Protein AF-A0A972XIG5-F1 (afdb_monomer)

Secondary structure (DSSP, 8-state):
-HHHHHHHHHHHHHTT---PPEEE----EEEEEE-SS-EEEEEE----EEE--

Mean predicted aligned error: 8.38 Å

Nearest PDB structures (foldseek):
  7ci2-assembly2_B  TM=4.465E-01  e=1.473E+00  Moraxella bovoculi

Foldseek 3Di:
DVVVVVVVVVVVVVVPDDPDKDKDQQDKDWDWDDDPVDIDIDIDRRDIDIHDD

Sequence (53 aa):
MRHLIVVFSLIILGFQANG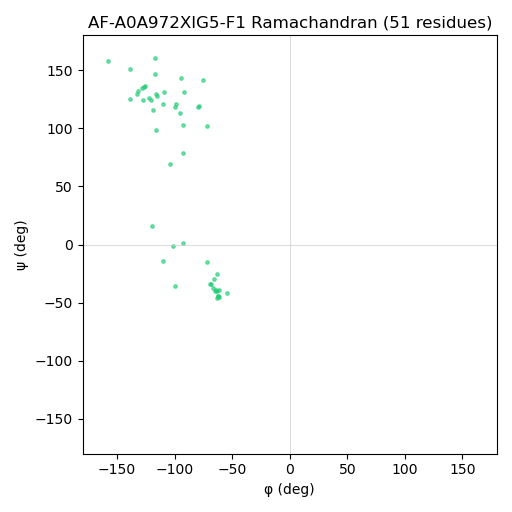QLYMAQNGEVSFFSKTPLEDIDALNKQVGSIINT

Solvent-accessible surface area (backbone atoms only — not comparable to full-atom values): 3523 Å² total; per-residue (Å²): 110,75,67,58,52,54,54,54,52,53,54,61,59,60,76,68,67,83,80,81,70,47,78,47,58,92,40,76,50,77,49,77,43,88,49,100,90,52,76,47,79,47,81,42,66,87,35,78,45,79,49,82,129

Radius of gyration: 24.62 Å; Cα contacts (8 Å, |Δi|>4): 55; chains: 1; bounding box: 50×11×66 Å

Structure (mmCIF, N/CA/C/O backbone):
data_AF-A0A972XIG5-F1
#
_entry.id   AF-A0A972XIG5-F1
#
loop_
_atom_site.group_PDB
_atom_site.id
_atom_site.type_symbol
_atom_site.label_atom_id
_atom_site.label_alt_i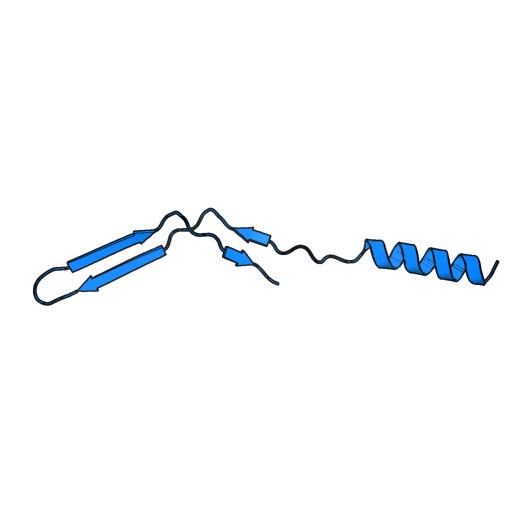d
_atom_site.label_comp_id
_atom_site.label_asym_id
_atom_site.label_entity_id
_atom_site.label_seq_id
_atom_site.pdbx_PDB_ins_code
_atom_site.Cartn_x
_atom_site.Cartn_y
_atom_site.Cartn_z
_atom_site.occupancy
_atom_site.B_iso_or_equiv
_atom_site.auth_seq_id
_atom_site.auth_comp_id
_atom_site.auth_asym_id
_atom_site.auth_atom_id
_atom_site.pdbx_PDB_model_num
ATOM 1 N N . MET A 1 1 ? 27.158 -5.801 -40.877 1.00 67.62 1 MET A N 1
ATOM 2 C CA . MET A 1 1 ? 27.060 -4.488 -40.193 1.00 67.62 1 MET A CA 1
ATOM 3 C C . MET A 1 1 ? 25.629 -4.080 -39.843 1.00 67.62 1 MET A C 1
ATOM 5 O O . MET A 1 1 ? 25.376 -3.823 -38.678 1.00 67.62 1 MET A O 1
ATOM 9 N N . ARG A 1 2 ? 24.667 -4.087 -40.781 1.00 82.50 2 ARG A N 1
ATOM 10 C CA . ARG A 1 2 ? 23.257 -3.703 -40.523 1.00 82.50 2 ARG A CA 1
ATOM 11 C C . ARG A 1 2 ? 22.573 -4.473 -39.380 1.00 82.50 2 ARG A C 1
ATOM 13 O O . ARG A 1 2 ? 21.891 -3.865 -38.568 1.00 82.50 2 ARG A O 1
ATOM 20 N N . HIS A 1 3 ? 22.788 -5.785 -39.279 1.00 84.56 3 HIS A N 1
ATOM 21 C CA . HIS A 1 3 ? 22.202 -6.601 -38.205 1.00 84.56 3 HIS A CA 1
ATOM 22 C C . HIS A 1 3 ? 22.795 -6.297 -36.821 1.00 84.56 3 HIS A C 1
ATOM 24 O O . HIS A 1 3 ? 22.069 -6.310 -35.836 1.00 84.56 3 HIS A O 1
ATOM 30 N N . LEU A 1 4 ? 24.088 -5.957 -36.752 1.00 91.81 4 LEU A N 1
ATOM 31 C CA . LEU A 1 4 ? 24.753 -5.605 -35.492 1.00 91.81 4 LEU A CA 1
ATOM 32 C C . LEU A 1 4 ? 24.211 -4.294 -34.918 1.00 91.81 4 LEU A C 1
ATOM 34 O O . LEU A 1 4 ? 24.019 -4.191 -33.714 1.00 91.81 4 LEU A O 1
ATOM 38 N N . ILE A 1 5 ? 23.898 -3.329 -35.786 1.00 91.50 5 ILE A N 1
ATOM 39 C CA . ILE A 1 5 ? 23.273 -2.060 -35.392 1.00 91.50 5 ILE A CA 1
ATOM 40 C C . ILE A 1 5 ? 21.903 -2.314 -34.753 1.00 91.50 5 ILE A C 1
ATOM 42 O O . ILE A 1 5 ? 21.621 -1.781 -33.689 1.00 91.50 5 ILE A O 1
ATOM 46 N N . VAL A 1 6 ? 21.084 -3.183 -35.354 1.00 91.94 6 VAL A N 1
ATOM 47 C CA . VAL A 1 6 ? 19.753 -3.527 -34.822 1.00 91.94 6 VAL A CA 1
ATOM 48 C C . VAL A 1 6 ? 19.851 -4.196 -33.449 1.00 91.94 6 VAL A C 1
ATOM 50 O O . VAL A 1 6 ? 19.117 -3.830 -32.535 1.00 91.94 6 VAL A O 1
ATOM 53 N N . VAL A 1 7 ? 20.783 -5.139 -33.283 1.00 92.44 7 VAL A N 1
ATOM 54 C CA . VAL A 1 7 ? 21.025 -5.810 -31.994 1.00 92.44 7 VAL A CA 1
ATOM 55 C C . VAL A 1 7 ? 21.475 -4.806 -30.932 1.00 92.44 7 VAL A C 1
ATOM 57 O O . VAL A 1 7 ? 20.964 -4.815 -29.817 1.00 92.44 7 VAL A O 1
ATOM 60 N N . PHE A 1 8 ? 22.386 -3.900 -31.284 1.00 92.00 8 PHE A N 1
ATOM 61 C CA . PHE A 1 8 ? 22.884 -2.882 -30.364 1.00 92.00 8 PHE A CA 1
ATOM 62 C C . PHE A 1 8 ? 21.786 -1.892 -29.943 1.00 92.00 8 PHE A C 1
ATOM 64 O O . PHE A 1 8 ? 21.670 -1.560 -28.766 1.00 92.00 8 PHE A O 1
ATOM 71 N N . SER A 1 9 ? 20.918 -1.483 -30.873 1.00 88.12 9 SER A N 1
ATOM 72 C CA . SER A 1 9 ? 19.759 -0.635 -30.570 1.00 88.12 9 SER A CA 1
ATOM 73 C C . SER A 1 9 ? 18.756 -1.312 -29.632 1.00 88.12 9 SER A C 1
ATOM 75 O O . SER A 1 9 ? 18.253 -0.663 -28.720 1.00 88.12 9 SER A O 1
ATOM 77 N N . LEU A 1 10 ? 18.490 -2.610 -29.805 1.00 88.81 10 LEU A N 1
ATOM 78 C CA . LEU A 1 10 ? 17.586 -3.362 -28.923 1.00 88.81 10 LEU A CA 1
ATOM 79 C C . LEU A 1 10 ? 18.111 -3.445 -27.484 1.00 88.81 10 LEU A C 1
ATOM 81 O O . LEU A 1 10 ? 17.338 -3.311 -26.539 1.00 88.81 10 LEU A O 1
ATOM 85 N N . ILE A 1 11 ? 19.424 -3.614 -27.319 1.00 88.25 11 ILE A N 1
ATOM 86 C CA . ILE A 1 11 ? 20.069 -3.665 -26.002 1.00 88.25 11 ILE A CA 1
ATOM 87 C C . ILE A 1 11 ? 19.899 -2.329 -25.267 1.00 88.25 11 ILE A C 1
ATOM 89 O O . ILE A 1 11 ? 19.489 -2.318 -24.111 1.00 88.25 11 ILE A O 1
ATOM 93 N N . ILE A 1 12 ? 20.141 -1.202 -25.945 1.00 87.31 12 ILE A N 1
ATOM 94 C CA . ILE A 1 12 ? 20.013 0.141 -25.351 1.00 87.31 12 ILE A CA 1
ATOM 95 C C . ILE A 1 12 ? 18.575 0.42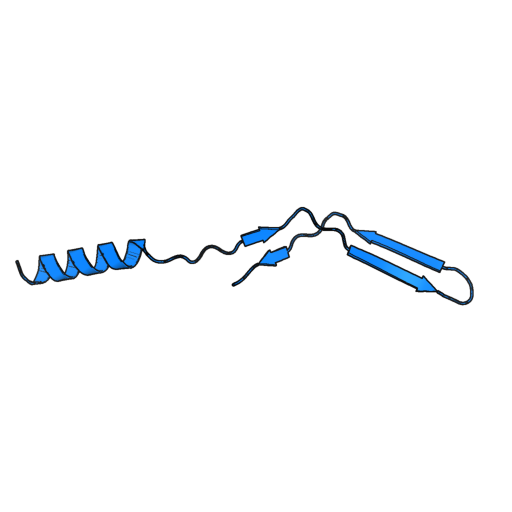0 -24.891 1.00 87.31 12 ILE A C 1
ATOM 97 O O . ILE A 1 12 ? 18.373 1.003 -23.827 1.00 87.31 12 ILE A O 1
ATOM 101 N N . LEU A 1 13 ? 17.577 -0.016 -25.664 1.00 84.88 13 LEU A N 1
ATOM 102 C CA . LEU A 1 13 ? 16.165 0.149 -25.309 1.00 84.88 13 LEU A CA 1
ATOM 103 C C . LEU A 1 13 ? 15.763 -0.708 -24.098 1.00 84.88 13 LEU A C 1
ATOM 105 O O . LEU A 1 13 ? 14.963 -0.264 -23.279 1.00 84.88 13 LEU A O 1
ATOM 109 N N . GLY A 1 14 ? 16.347 -1.900 -23.945 1.00 79.62 14 GLY A N 1
ATOM 110 C CA . GLY A 1 14 ? 16.095 -2.778 -22.798 1.00 79.62 14 GLY A CA 1
ATOM 111 C C . GLY A 1 14 ? 16.590 -2.215 -21.461 1.00 79.62 14 GLY A C 1
ATOM 112 O O . GLY A 1 14 ? 15.977 -2.475 -20.430 1.00 79.62 14 GLY A O 1
ATOM 113 N N . PHE A 1 15 ? 17.647 -1.395 -21.467 1.00 77.69 15 PHE A N 1
ATOM 114 C CA . PHE A 1 15 ? 18.180 -0.763 -20.251 1.00 77.69 15 PHE A CA 1
ATOM 115 C C . PHE A 1 15 ? 17.287 0.347 -19.674 1.00 77.69 15 PHE A C 1
ATOM 117 O O . PHE A 1 15 ? 17.476 0.734 -18.526 1.00 77.69 15 PHE A O 1
ATOM 124 N N . GLN A 1 16 ? 16.318 0.856 -20.442 1.00 73.31 16 GLN A N 1
ATOM 125 C CA . GLN A 1 16 ? 15.406 1.924 -20.008 1.00 73.31 16 GLN A CA 1
ATOM 126 C C . GLN A 1 16 ? 14.098 1.394 -19.390 1.00 73.31 16 GLN A C 1
ATOM 128 O O . GLN A 1 16 ? 13.222 2.178 -19.016 1.00 73.31 16 GLN A O 1
ATOM 133 N N . ALA A 1 17 ? 13.937 0.071 -19.284 1.00 71.94 17 ALA A N 1
ATOM 134 C CA . ALA A 1 17 ? 12.752 -0.536 -18.693 1.00 71.94 17 ALA A CA 1
ATOM 135 C C . ALA A 1 17 ? 12.738 -0.330 -17.167 1.00 71.94 17 ALA A C 1
ATOM 137 O O . ALA A 1 17 ? 13.419 -1.028 -16.418 1.00 71.94 17 ALA A O 1
ATOM 138 N N . ASN A 1 18 ? 11.935 0.628 -16.705 1.00 73.75 18 ASN A N 1
ATOM 139 C CA . ASN A 1 18 ? 11.665 0.857 -15.288 1.00 73.75 18 ASN A CA 1
ATOM 140 C C . ASN A 1 18 ? 10.404 0.067 -14.899 1.00 73.75 18 ASN A C 1
ATOM 142 O O . ASN A 1 18 ? 9.299 0.464 -15.250 1.00 73.75 18 ASN A O 1
ATOM 146 N N . GLY A 1 19 ? 10.573 -1.072 -14.222 1.00 72.31 19 GLY A N 1
ATOM 147 C CA . GLY A 1 19 ? 9.472 -1.930 -13.744 1.00 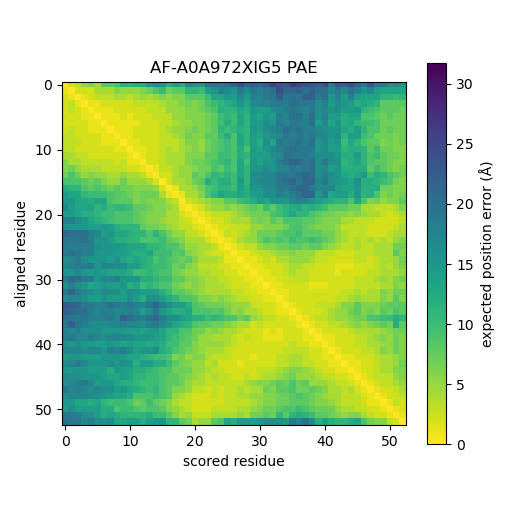72.31 19 GLY A CA 1
ATOM 148 C C . GLY A 1 19 ? 9.440 -2.104 -12.224 1.00 72.31 19 GLY A 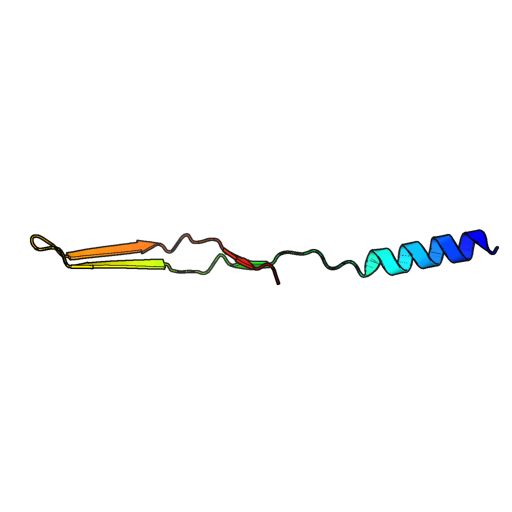C 1
ATOM 149 O O . GLY A 1 19 ? 8.843 -3.053 -11.721 1.00 72.31 19 GLY A O 1
ATOM 150 N N . GLN A 1 20 ? 10.151 -1.250 -11.485 1.00 81.94 20 GLN A N 1
ATOM 151 C CA . GLN A 1 20 ? 10.278 -1.383 -10.039 1.00 81.94 20 GLN A CA 1
ATOM 152 C C . GLN A 1 20 ? 9.022 -0.861 -9.336 1.00 81.94 20 GLN A C 1
ATOM 154 O O . GLN A 1 20 ? 8.706 0.322 -9.413 1.00 81.94 20 GLN A O 1
ATOM 159 N N . LEU A 1 21 ? 8.346 -1.747 -8.605 1.00 86.31 21 LEU A N 1
ATOM 160 C CA . LEU A 1 21 ? 7.310 -1.368 -7.648 1.00 86.31 21 LEU A CA 1
ATOM 161 C C . LEU A 1 21 ? 7.964 -0.785 -6.393 1.00 86.31 21 LEU A C 1
ATOM 163 O O . LEU A 1 21 ? 9.002 -1.276 -5.940 1.00 86.31 21 LEU A O 1
ATOM 167 N N . TYR A 1 22 ? 7.353 0.243 -5.812 1.00 87.25 22 TYR A N 1
ATOM 168 C CA . TYR A 1 22 ? 7.845 0.831 -4.568 1.00 87.25 22 TYR A CA 1
ATOM 169 C C . TYR A 1 22 ? 7.122 0.202 -3.378 1.00 87.25 22 TYR A C 1
ATOM 171 O O . TYR A 1 22 ? 5.933 -0.091 -3.449 1.00 87.25 22 TYR A O 1
ATOM 179 N N . MET A 1 23 ? 7.833 -0.010 -2.272 1.00 87.88 23 MET A N 1
ATOM 180 C CA . MET A 1 23 ? 7.268 -0.587 -1.052 1.00 87.88 23 MET A CA 1
ATOM 181 C C . MET A 1 23 ? 7.340 0.434 0.080 1.00 87.88 23 MET A C 1
ATOM 183 O O . MET A 1 23 ? 8.406 0.981 0.358 1.00 87.88 23 MET A O 1
ATOM 187 N N . ALA A 1 24 ? 6.221 0.652 0.763 1.00 87.00 24 ALA A N 1
ATOM 188 C CA . ALA A 1 24 ? 6.138 1.450 1.976 1.00 87.00 24 ALA A CA 1
ATOM 189 C C . ALA A 1 24 ? 5.853 0.530 3.169 1.00 87.00 24 ALA A C 1
ATOM 191 O O . ALA A 1 24 ? 4.855 -0.184 3.184 1.00 87.00 24 ALA A O 1
ATOM 192 N N . GLN A 1 25 ? 6.745 0.535 4.159 1.00 85.38 25 GLN A N 1
ATOM 193 C CA . GLN A 1 25 ? 6.607 -0.253 5.396 1.00 85.38 25 GLN A CA 1
ATOM 194 C C . GLN A 1 25 ? 6.335 0.619 6.627 1.00 85.38 25 GLN A C 1
ATOM 196 O O . GLN A 1 25 ? 5.949 0.121 7.679 1.00 85.38 25 GLN A O 1
ATOM 201 N N . ASN A 1 26 ? 6.551 1.929 6.508 1.00 87.06 26 ASN A N 1
ATOM 202 C CA . ASN A 1 26 ? 6.326 2.872 7.591 1.00 87.06 26 ASN A CA 1
ATOM 203 C C . ASN A 1 26 ? 4.903 3.426 7.470 1.00 87.06 26 ASN A C 1
ATOM 205 O O . ASN A 1 26 ? 4.694 4.504 6.916 1.00 87.06 26 ASN A O 1
ATOM 209 N N . GLY A 1 27 ? 3.929 2.631 7.909 1.00 85.12 27 GLY A N 1
ATOM 210 C CA . GLY A 1 27 ? 2.510 2.958 7.841 1.00 85.12 27 GLY A CA 1
ATOM 211 C C . GLY A 1 27 ? 1.774 2.547 9.110 1.00 85.12 27 GLY A C 1
ATOM 212 O O . GLY A 1 27 ? 2.156 1.595 9.788 1.00 85.12 27 GLY A O 1
ATOM 213 N N . GLU A 1 28 ? 0.706 3.275 9.415 1.00 92.00 28 GLU A N 1
ATOM 214 C CA . GLU A 1 28 ? -0.175 3.016 10.548 1.00 92.00 28 GLU A CA 1
ATOM 215 C C . GLU A 1 28 ? -1.622 2.969 10.052 1.00 92.00 28 GLU A C 1
ATOM 217 O O . GLU A 1 28 ? -2.038 3.811 9.256 1.00 92.00 28 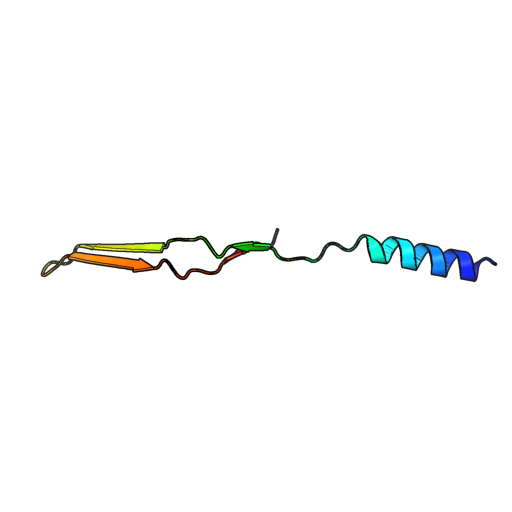GLU A O 1
ATOM 222 N N . VAL A 1 29 ? -2.376 1.968 10.502 1.00 91.56 29 VAL A N 1
ATOM 223 C CA . VAL A 1 29 ? -3.813 1.829 10.241 1.00 91.56 29 VAL A CA 1
ATOM 224 C C . VAL A 1 29 ? -4.528 1.762 11.579 1.00 91.56 29 VAL A C 1
ATOM 226 O O . VAL A 1 29 ? -4.198 0.919 12.413 1.00 91.56 29 VAL A O 1
ATOM 229 N N . SER A 1 30 ? -5.513 2.634 11.774 1.00 94.25 30 SER A N 1
ATOM 230 C CA . SER A 1 30 ? -6.356 2.658 12.966 1.00 94.25 30 SER A CA 1
ATOM 231 C C . SER A 1 30 ? -7.817 2.374 12.619 1.00 94.25 30 SER A C 1
ATOM 233 O O . SER A 1 30 ? -8.305 2.721 11.541 1.00 94.25 30 SER A O 1
ATOM 235 N N . PHE A 1 31 ? -8.514 1.709 13.535 1.00 94.31 31 PHE A N 1
ATOM 236 C CA . PHE A 1 31 ? -9.941 1.430 13.455 1.00 94.31 31 PHE A CA 1
ATOM 237 C C . PHE A 1 31 ? -10.590 1.778 14.789 1.00 94.31 31 PHE A C 1
ATOM 239 O O . PHE A 1 31 ? -10.145 1.313 15.834 1.00 94.31 31 PHE A O 1
ATOM 246 N N . PHE A 1 32 ? -11.666 2.560 14.732 1.00 96.38 32 PHE A N 1
ATOM 247 C CA . PHE A 1 32 ? -12.467 2.905 15.897 1.00 96.38 32 PHE A CA 1
ATOM 248 C C . PHE A 1 32 ? -13.935 2.549 15.663 1.00 96.38 32 PHE A C 1
ATOM 250 O O . PHE A 1 32 ? -14.495 2.851 14.605 1.00 96.38 32 PHE A O 1
ATOM 257 N N . SER A 1 33 ? -14.577 1.950 16.665 1.00 95.44 33 SER A N 1
ATOM 2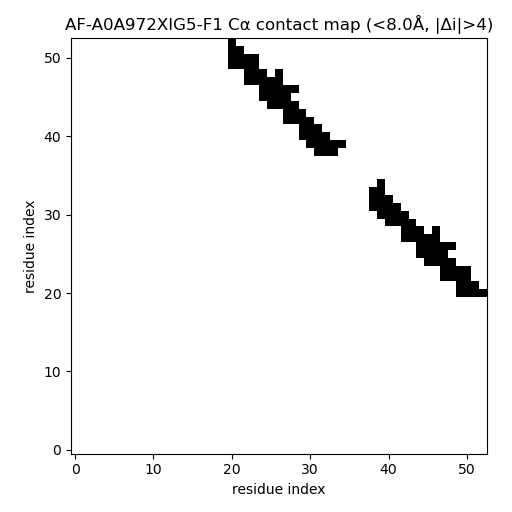58 C CA . SER A 1 33 ? -16.010 1.669 16.662 1.00 95.44 33 SER A CA 1
ATOM 259 C C . SER A 1 33 ? -16.631 1.963 18.020 1.00 95.44 33 SER A C 1
ATOM 261 O O . SER A 1 33 ? -16.230 1.408 19.040 1.00 95.44 33 SER A O 1
ATOM 263 N N . LYS A 1 34 ? -17.666 2.806 18.017 1.00 96.81 34 LYS A N 1
ATOM 264 C CA . LYS A 1 34 ? -18.540 3.000 19.172 1.00 96.81 34 LYS A CA 1
ATOM 265 C C . LYS A 1 34 ? -19.540 1.848 19.211 1.00 96.81 34 LYS A C 1
ATOM 267 O O . LYS A 1 34 ? -20.354 1.729 18.294 1.00 96.81 34 LYS A O 1
ATOM 272 N N . THR A 1 35 ? -19.533 1.044 20.269 1.00 94.06 35 THR A N 1
ATOM 273 C CA . THR A 1 35 ? -20.584 0.042 20.492 1.00 94.06 35 THR A CA 1
ATOM 274 C C . THR A 1 35 ? -21.362 0.347 21.777 1.00 94.06 35 THR A C 1
ATOM 276 O O . THR A 1 35 ? -20.890 1.116 22.614 1.00 94.06 35 THR A O 1
ATOM 279 N N . PRO A 1 36 ? -22.583 -0.195 21.950 1.00 93.25 36 PRO A N 1
ATOM 280 C CA . PRO A 1 36 ? -23.411 0.108 23.121 1.00 93.25 36 PRO A CA 1
ATOM 281 C C . PRO A 1 36 ? -22.806 -0.331 24.460 1.00 93.25 36 PRO A C 1
ATOM 283 O O . PRO 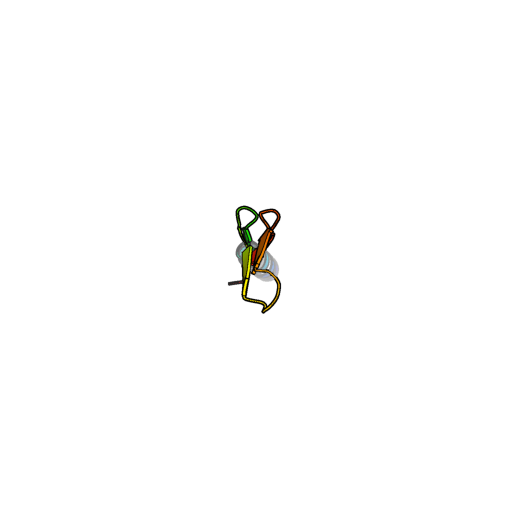A 1 36 ? -23.166 0.229 25.491 1.00 93.25 36 PRO A O 1
ATOM 286 N N . LEU A 1 37 ? -21.935 -1.346 24.448 1.00 91.94 37 LEU A N 1
ATOM 287 C CA . LEU A 1 37 ? -21.327 -1.904 25.656 1.00 91.94 37 LEU A CA 1
ATOM 288 C C . LEU A 1 37 ? -19.906 -1.368 25.890 1.00 91.94 37 LEU A C 1
ATOM 290 O O . LEU A 1 37 ? -19.522 -1.160 27.035 1.00 91.94 37 LEU A O 1
ATOM 294 N N . GLU A 1 38 ? -19.139 -1.143 24.818 1.00 90.81 38 GLU A N 1
ATOM 295 C CA . GLU A 1 38 ? -17.731 -0.737 24.888 1.00 90.81 38 GLU A CA 1
ATOM 296 C C . GLU A 1 38 ? -17.267 -0.048 23.594 1.00 90.81 38 GLU A C 1
ATOM 298 O O . GLU A 1 38 ? -17.835 -0.249 22.518 1.00 90.81 38 GLU A O 1
ATOM 303 N N . ASP A 1 39 ? -16.208 0.748 23.682 1.00 96.19 39 ASP A N 1
ATOM 304 C CA . ASP A 1 39 ? -15.545 1.314 22.512 1.00 96.19 39 ASP A CA 1
ATOM 305 C C . ASP A 1 39 ? -14.407 0.400 22.058 1.00 96.19 39 ASP A C 1
ATOM 307 O O . ASP A 1 39 ? -13.573 -0.018 22.856 1.00 96.19 39 ASP A O 1
ATOM 311 N N . ILE A 1 40 ? -14.362 0.106 20.762 1.00 94.31 40 ILE A N 1
ATOM 312 C CA . ILE A 1 40 ? -13.292 -0.683 20.155 1.00 94.31 40 ILE A CA 1
ATOM 313 C C . ILE A 1 40 ? -12.314 0.290 19.508 1.00 94.31 40 ILE A C 1
ATOM 315 O O . ILE A 1 40 ? -12.688 0.997 18.573 1.00 94.31 40 ILE A O 1
ATOM 319 N N . ASP A 1 41 ? -11.068 0.291 19.975 1.00 95.50 41 ASP A N 1
ATOM 320 C CA . ASP A 1 41 ? -9.944 1.009 19.369 1.00 95.50 41 ASP A CA 1
ATOM 321 C C . ASP A 1 41 ? -8.849 0.000 18.997 1.00 95.50 41 ASP A C 1
ATOM 323 O O . ASP A 1 41 ? -8.407 -0.799 19.827 1.00 95.50 41 ASP A O 1
ATOM 327 N N . ALA A 1 42 ? -8.451 -0.010 17.727 1.00 93.81 42 ALA A N 1
ATOM 328 C CA . ALA A 1 42 ? -7.459 -0.926 17.189 1.00 93.81 42 ALA A CA 1
ATOM 329 C C . ALA A 1 42 ? -6.416 -0.171 16.364 1.00 93.81 42 ALA A C 1
ATOM 331 O O . ALA A 1 42 ? -6.749 0.606 15.471 1.00 93.81 42 ALA A O 1
ATOM 332 N N . LEU A 1 43 ? -5.142 -0.472 16.625 1.00 94.88 43 LEU A N 1
ATOM 333 C CA . LEU A 1 43 ? -3.993 0.158 15.984 1.00 94.88 43 LEU A CA 1
ATOM 334 C C . LEU A 1 43 ? -3.051 -0.894 15.398 1.00 94.88 43 LEU A C 1
ATOM 336 O O . LEU A 1 43 ? -2.554 -1.757 16.122 1.00 94.88 43 LEU A O 1
ATOM 340 N N . ASN A 1 44 ? -2.753 -0.794 14.103 1.00 91.69 44 ASN A N 1
ATOM 341 C CA . ASN A 1 44 ? -1.787 -1.647 13.422 1.00 91.69 44 ASN A CA 1
ATOM 342 C C . ASN A 1 44 ? -0.635 -0.814 12.843 1.00 91.69 44 ASN A C 1
ATOM 344 O O . ASN A 1 44 ? -0.833 -0.008 11.937 1.00 91.69 44 ASN A O 1
ATOM 348 N N . LYS A 1 45 ? 0.577 -1.050 13.356 1.00 91.38 45 LYS A N 1
ATOM 349 C CA . LYS A 1 45 ? 1.831 -0.414 12.907 1.00 91.38 45 LYS A CA 1
ATOM 350 C C . LYS A 1 45 ? 2.687 -1.312 12.008 1.00 91.38 45 LYS A C 1
ATOM 352 O O . LYS A 1 45 ? 3.762 -0.915 11.577 1.00 91.38 45 LYS A O 1
ATOM 357 N N . GLN A 1 46 ? 2.247 -2.542 11.759 1.00 88.31 46 GLN A N 1
ATOM 358 C CA . GLN A 1 46 ? 2.924 -3.510 10.899 1.00 88.31 46 GLN A CA 1
ATOM 359 C C . GLN A 1 46 ? 2.189 -3.582 9.564 1.00 88.31 46 GLN A C 1
ATOM 361 O O . GLN A 1 46 ? 1.511 -4.561 9.249 1.00 88.31 46 GLN A O 1
ATOM 366 N N . VAL A 1 47 ? 2.296 -2.505 8.790 1.00 87.06 47 VAL A N 1
ATOM 367 C CA . VAL A 1 47 ? 1.604 -2.366 7.508 1.00 87.06 47 VAL A CA 1
ATOM 368 C C . VAL A 1 47 ? 2.628 -2.294 6.386 1.00 87.06 47 VAL A C 1
ATOM 370 O O . VAL A 1 47 ? 3.555 -1.491 6.421 1.00 87.06 47 VAL A O 1
ATOM 373 N N . GLY A 1 48 ? 2.451 -3.144 5.378 1.00 90.12 48 GLY A N 1
ATOM 374 C CA . GLY A 1 48 ? 3.178 -3.074 4.117 1.00 90.12 48 GLY A CA 1
ATOM 375 C C . GLY A 1 48 ? 2.242 -2.627 3.000 1.00 90.12 48 GLY A C 1
ATOM 376 O O . GLY A 1 48 ? 1.155 -3.179 2.860 1.00 90.12 48 GLY A O 1
ATOM 377 N N . SER A 1 49 ? 2.662 -1.649 2.203 1.00 88.44 49 SER A N 1
ATOM 378 C CA . SER A 1 49 ? 1.928 -1.165 1.034 1.00 88.44 49 SER A CA 1
ATOM 379 C C . SER A 1 49 ? 2.817 -1.184 -0.203 1.00 88.44 49 SER A C 1
ATOM 381 O O . SER A 1 49 ? 3.968 -0.751 -0.151 1.00 88.44 49 SER A O 1
ATOM 383 N N . ILE A 1 50 ? 2.270 -1.673 -1.313 1.00 91.81 50 ILE A N 1
ATOM 384 C CA . ILE A 1 50 ? 2.917 -1.665 -2.624 1.00 91.81 50 ILE A CA 1
ATOM 385 C C . ILE A 1 50 ? 2.363 -0.472 -3.401 1.00 91.81 50 ILE A C 1
ATOM 387 O O . ILE A 1 50 ? 1.163 -0.387 -3.650 1.00 91.81 50 ILE A O 1
ATOM 391 N N . ILE A 1 51 ? 3.245 0.433 -3.801 1.00 88.81 51 ILE A N 1
ATOM 392 C CA . ILE A 1 51 ? 2.938 1.572 -4.658 1.00 88.81 51 ILE A CA 1
ATOM 393 C C . ILE A 1 51 ? 3.266 1.156 -6.093 1.00 88.81 51 ILE A C 1
ATOM 395 O O . ILE A 1 51 ? 4.424 0.902 -6.443 1.00 88.81 51 ILE A O 1
ATOM 399 N N . ASN A 1 52 ? 2.212 1.064 -6.898 1.00 85.75 52 ASN A N 1
ATOM 400 C CA . ASN A 1 52 ? 2.251 0.735 -8.314 1.00 85.75 52 ASN A CA 1
ATOM 401 C C . ASN A 1 52 ? 1.737 1.956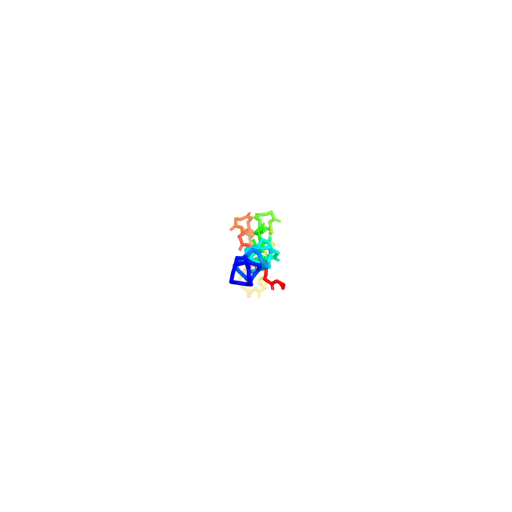 -9.087 1.00 85.75 52 ASN A C 1
ATOM 403 O O . ASN A 1 52 ? 0.526 2.184 -9.116 1.00 85.75 52 ASN A O 1
ATOM 407 N N . THR A 1 53 ? 2.664 2.766 -9.603 1.00 71.50 53 THR A N 1
ATOM 408 C CA . THR A 1 53 ? 2.382 3.984 -10.379 1.00 71.50 53 THR A CA 1
ATOM 409 C C . THR A 1 53 ? 2.679 3.739 -11.846 1.00 71.50 53 THR A C 1
ATOM 411 O O . THR A 1 53 ? 3.751 3.154 -12.120 1.00 71.50 53 THR A O 1
#

pLDDT: mean 87.71, std 7.09, range [67.62, 96.81]